Protein AF-A0A7V0QDU8-F1 (afdb_monomer)

pLDDT: mean 75.89, std 10.8, range [40.75, 93.12]

Secondary structure (DSSP, 8-state):
--------PPPHHHHHHHHHHHHHPPPPP---TT---HHHHTT-SSSPPSSSPPTT-BTTTBTTTTS----PPEE--SSGGG----S-TTSPPP-EE-S-HHHHHHHSPTT--S----------S--------

Sequence (133 aa):
MTRKRKKDIQSEQELLEIQKESEAQGLPKQEAVFSVSSKIRKRVRNLPDPTRPPLGYDEHKAFDRVFPYIRLPRFHPPGNEDTVIFNALELSPNQLILGDNLEVLRTLPSNSIDLIYIDPPFFSGRQYNVIWG

Solvent-accessible surface area (backbone atoms only — not comparable to full-atom values): 9565 Å² total; per-residue (Å²): 138,83,84,76,77,77,79,85,71,81,49,73,66,55,51,52,48,50,51,54,53,57,72,66,55,71,83,76,80,88,64,66,90,75,76,61,52,75,74,57,50,76,74,48,89,84,65,80,66,92,89,53,79,61,91,66,55,38,97,90,51,41,48,50,84,76,45,73,92,72,91,69,61,72,48,63,68,96,48,75,87,73,55,65,71,82,95,43,89,89,51,84,70,67,76,49,71,66,72,60,65,72,64,55,58,69,73,50,68,83,94,72,72,95,79,87,87,86,86,72,88,78,79,79,85,68,91,71,88,78,89,78,132

Mean predicted aligned error: 12.79 Å

Radius of gyration: 21.81 Å; Cα contacts (8 Å, |Δi|>4): 47; chains: 1; bounding box: 42×51×59 Å

Foldseek 3Di:
DDPDDPPPDDDPVNVVVVVVVVVPDDQPPPDPPPPDDPVVVVVDPPDDDPVDDPPCQDPVCGNCVVPPQDDWDKDDPPDPVPFDDDPCPPDDTDIDTDDDPVNVVVVDDPPPDRDDDDDDPPPPVDDDPDPDD

Structure (mmCIF, N/CA/C/O backbone):
data_AF-A0A7V0QDU8-F1
#
_entry.id   AF-A0A7V0QDU8-F1
#
loop_
_atom_site.group_PDB
_atom_site.id
_atom_site.type_symbol
_atom_site.label_atom_id
_atom_site.label_alt_id
_atom_site.label_comp_id
_atom_site.label_asym_id
_atom_site.label_entity_id
_atom_site.label_seq_id
_atom_site.pdbx_PDB_ins_code
_atom_site.Cartn_x
_atom_site.Cartn_y
_atom_site.Cartn_z
_atom_site.occupancy
_atom_site.B_iso_or_equiv
_atom_site.auth_seq_id
_atom_site.auth_comp_id
_atom_site.auth_asym_id
_atom_site.auth_atom_id
_atom_site.pdbx_PDB_model_num
ATOM 1 N N . MET A 1 1 ? 11.650 27.251 36.072 1.00 40.75 1 MET A N 1
ATOM 2 C CA . MET A 1 1 ? 10.358 26.543 36.226 1.00 40.75 1 MET A CA 1
ATOM 3 C C . MET A 1 1 ? 10.249 25.478 35.144 1.00 40.75 1 MET A C 1
ATOM 5 O O . MET A 1 1 ? 10.012 25.804 33.990 1.00 40.75 1 MET A O 1
ATOM 9 N N . THR A 1 2 ? 10.501 24.218 35.488 1.00 44.16 2 THR A N 1
ATOM 10 C CA . THR A 1 2 ? 10.557 23.107 34.526 1.00 44.16 2 THR A CA 1
ATOM 11 C C . THR A 1 2 ? 9.176 22.457 34.441 1.00 44.16 2 THR A C 1
ATOM 13 O O . THR A 1 2 ? 8.724 21.837 35.402 1.00 44.16 2 THR A O 1
ATOM 16 N N . ARG A 1 3 ? 8.473 22.614 33.311 1.00 51.16 3 ARG A N 1
ATOM 17 C CA . ARG A 1 3 ? 7.207 21.911 33.035 1.00 51.16 3 ARG A CA 1
ATOM 18 C C . ARG A 1 3 ? 7.507 20.410 32.897 1.00 51.16 3 ARG A C 1
ATOM 20 O O . ARG A 1 3 ? 7.903 19.955 31.828 1.00 51.16 3 ARG A O 1
ATOM 27 N N . LYS A 1 4 ? 7.337 19.633 33.972 1.00 53.34 4 LYS A N 1
ATOM 28 C CA . LYS A 1 4 ? 7.252 18.166 33.881 1.00 53.34 4 LYS A CA 1
ATOM 29 C C . LYS A 1 4 ? 6.018 17.834 33.035 1.00 53.34 4 LYS A C 1
ATOM 31 O O . LYS A 1 4 ? 4.899 18.070 33.481 1.00 53.34 4 LYS A O 1
ATOM 36 N N . ARG A 1 5 ? 6.207 17.315 31.816 1.00 57.50 5 ARG A N 1
ATOM 37 C CA . ARG A 1 5 ? 5.119 16.657 31.078 1.00 57.50 5 ARG A CA 1
ATOM 38 C C . ARG A 1 5 ? 4.700 15.439 31.904 1.00 57.50 5 ARG A C 1
ATOM 40 O O . ARG A 1 5 ? 5.517 14.543 32.110 1.00 57.50 5 ARG A O 1
ATOM 47 N N . LYS A 1 6 ? 3.470 15.432 32.422 1.00 57.00 6 LYS A N 1
ATOM 48 C CA . LYS A 1 6 ? 2.847 14.205 32.930 1.00 57.00 6 LYS A CA 1
ATOM 49 C C . LYS A 1 6 ? 2.799 13.222 31.757 1.00 57.00 6 LYS A C 1
ATOM 51 O O . LYS A 1 6 ? 2.351 13.597 30.679 1.00 57.00 6 LYS A O 1
ATOM 56 N N . LYS A 1 7 ? 3.32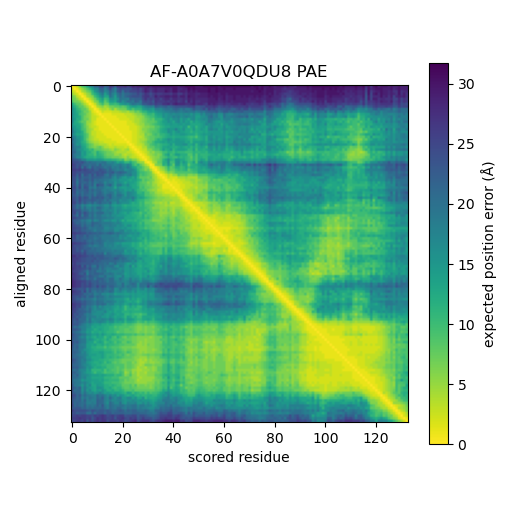2 12.010 31.945 1.00 59.62 7 LYS A N 1
ATOM 57 C CA . LYS A 1 7 ? 2.973 10.892 31.067 1.00 59.62 7 LYS A CA 1
ATOM 58 C C . LYS A 1 7 ? 1.533 10.546 31.428 1.00 59.62 7 LYS A C 1
ATOM 60 O O . LYS A 1 7 ? 1.318 10.077 32.543 1.00 59.62 7 LYS A O 1
ATOM 65 N N . ASP A 1 8 ? 0.584 10.853 30.552 1.00 69.69 8 ASP A N 1
ATOM 66 C CA . ASP A 1 8 ? -0.743 10.246 30.636 1.00 69.69 8 ASP A CA 1
ATOM 67 C C . ASP A 1 8 ? -0.545 8.756 30.375 1.00 69.69 8 ASP A C 1
ATOM 69 O O . ASP A 1 8 ? -0.228 8.333 29.265 1.00 69.69 8 ASP A O 1
ATOM 73 N N . ILE A 1 9 ? -0.568 7.984 31.457 1.00 76.06 9 ILE A N 1
ATOM 74 C CA . ILE A 1 9 ? -0.604 6.531 31.399 1.00 76.06 9 ILE A CA 1
ATOM 75 C C . ILE A 1 9 ? -2.085 6.201 31.340 1.00 76.06 9 ILE A C 1
ATOM 77 O O . ILE A 1 9 ? -2.811 6.533 32.279 1.00 76.06 9 ILE A O 1
ATOM 81 N N . GLN A 1 10 ? -2.515 5.605 30.232 1.00 81.06 10 GLN A N 1
ATOM 82 C CA . GLN A 1 10 ? -3.907 5.214 30.057 1.00 81.06 10 GLN A CA 1
ATOM 83 C C . GLN A 1 10 ? -4.295 4.218 31.146 1.00 81.06 10 GLN A C 1
ATOM 85 O O . GLN A 1 10 ? -3.523 3.315 31.484 1.00 81.06 10 GLN A O 1
ATOM 90 N N . SER A 1 11 ? -5.469 4.422 31.734 1.00 88.44 11 SER A N 1
ATOM 91 C CA . SER A 1 11 ? -5.974 3.509 32.759 1.00 88.44 11 SER A CA 1
ATOM 92 C C . SER A 1 11 ? -6.451 2.198 32.127 1.00 88.44 11 SER A C 1
ATOM 94 O O . SER A 1 11 ? -6.817 2.161 30.957 1.00 88.44 11 SER A O 1
ATOM 96 N N . GLU A 1 12 ? -6.493 1.114 32.901 1.00 88.62 12 GLU A N 1
ATOM 97 C CA . GLU A 1 12 ? -7.021 -0.174 32.421 1.00 88.62 12 GLU A CA 1
ATOM 98 C C . GLU A 1 12 ? -8.471 -0.053 31.918 1.00 88.62 12 GLU A C 1
ATOM 100 O O . GLU A 1 12 ? -8.838 -0.656 30.914 1.00 88.62 12 GLU A O 1
ATOM 105 N N . GLN A 1 13 ? -9.273 0.795 32.567 1.00 90.06 13 GLN A N 1
ATOM 106 C CA . GLN A 1 13 ? -10.646 1.088 32.151 1.00 90.06 13 GLN A CA 1
ATOM 107 C C . GLN A 1 13 ? -10.699 1.792 30.792 1.00 90.06 13 GLN A C 1
ATOM 109 O O . GLN A 1 13 ? -11.505 1.423 29.946 1.00 90.06 13 GLN A O 1
ATOM 114 N N . GLU A 1 14 ? -9.808 2.757 30.568 1.00 89.94 14 GLU A N 1
ATOM 115 C CA . GLU A 1 14 ? -9.689 3.475 29.296 1.00 89.94 14 GLU A CA 1
ATOM 116 C C . GLU A 1 14 ? -9.254 2.534 28.164 1.00 89.94 14 GLU A C 1
ATOM 118 O O . GLU A 1 14 ? -9.797 2.594 27.066 1.00 89.94 14 GLU A O 1
ATOM 123 N N . LEU A 1 15 ? -8.329 1.606 28.434 1.00 88.44 15 LEU A N 1
ATOM 124 C CA . LEU A 1 15 ? -7.911 0.595 27.458 1.00 88.44 15 LEU A CA 1
ATOM 125 C C . LEU A 1 15 ? -9.053 -0.364 27.092 1.00 88.44 15 LEU A C 1
ATOM 127 O O . LEU A 1 15 ? -9.224 -0.692 25.919 1.00 88.44 15 LEU A O 1
ATOM 131 N N . LEU A 1 16 ? -9.849 -0.791 28.077 1.00 92.50 16 LEU A N 1
ATOM 132 C CA . LEU A 1 16 ? -11.031 -1.627 27.844 1.00 92.50 16 LEU A CA 1
ATOM 133 C C . LEU A 1 16 ? -12.101 -0.892 27.029 1.00 92.50 16 LEU A C 1
ATOM 135 O O . LEU A 1 16 ? -12.756 -1.499 26.182 1.00 92.50 16 LEU A O 1
ATOM 139 N N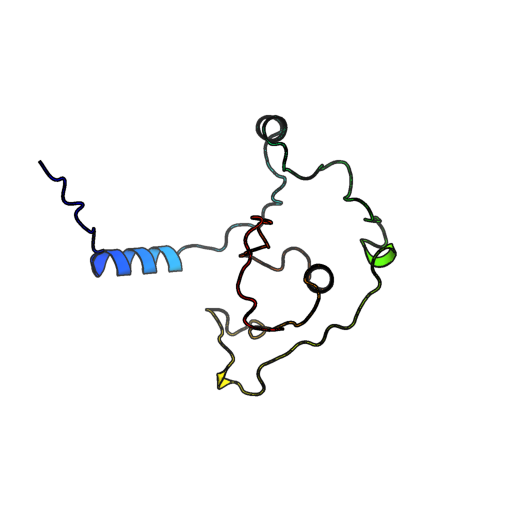 . GLU A 1 17 ? -12.274 0.407 27.268 1.00 93.12 17 GLU A N 1
ATOM 140 C CA . GLU A 1 17 ? -13.205 1.245 26.516 1.00 93.12 17 GLU A CA 1
ATOM 141 C C . GLU A 1 17 ? -12.749 1.415 25.060 1.00 93.12 17 GLU A C 1
ATOM 143 O O . GLU A 1 17 ? -13.535 1.153 24.152 1.00 93.12 17 GLU A O 1
ATOM 148 N N . ILE A 1 18 ? -11.462 1.704 24.825 1.00 87.75 18 ILE A N 1
ATOM 149 C CA . ILE A 1 18 ? -10.858 1.764 23.481 1.00 87.75 18 ILE A CA 1
ATOM 150 C C . ILE A 1 18 ? -11.010 0.431 22.742 1.00 87.75 18 ILE A C 1
ATOM 152 O O . ILE A 1 18 ? -11.362 0.420 21.564 1.00 87.75 18 ILE A O 1
ATOM 156 N N . GLN A 1 19 ? -10.769 -0.697 23.417 1.00 87.81 19 GLN A N 1
ATOM 157 C CA . GLN A 1 19 ? -10.932 -2.023 22.818 1.00 87.81 19 GLN A CA 1
ATOM 158 C C . GLN A 1 19 ? -12.385 -2.254 22.388 1.00 87.81 19 GLN A C 1
ATOM 160 O O . GLN A 1 19 ? -12.641 -2.659 21.256 1.00 87.81 19 GLN A O 1
ATOM 165 N N . LYS A 1 20 ? -13.343 -1.933 23.264 1.00 91.50 20 LYS A N 1
ATOM 166 C CA . LYS A 1 20 ? -14.774 -2.072 22.979 1.00 91.50 20 LYS A CA 1
ATOM 167 C C . LYS A 1 20 ? -15.225 -1.164 21.834 1.00 91.50 20 LYS A C 1
ATOM 169 O O . LYS A 1 20 ? -16.022 -1.585 20.998 1.00 91.50 20 LYS A O 1
ATOM 174 N N . GLU A 1 21 ? -14.730 0.070 21.783 1.00 89.00 21 GLU A N 1
ATOM 175 C CA . GLU A 1 21 ?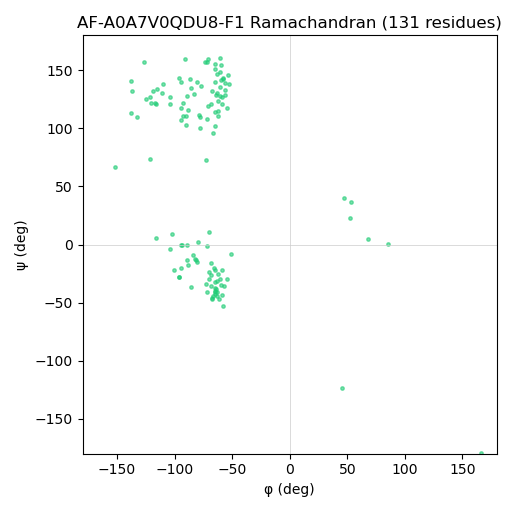 -14.982 0.981 20.665 1.00 89.00 21 GLU A CA 1
ATOM 176 C C . GLU A 1 21 ? -14.389 0.442 19.361 1.00 89.00 21 GLU A C 1
ATOM 178 O O . GLU A 1 21 ? -15.072 0.448 18.340 1.00 89.00 21 GLU A O 1
ATOM 183 N N . SER A 1 22 ? -13.155 -0.069 19.392 1.00 83.75 22 SER A N 1
ATOM 184 C CA . SER A 1 22 ? -12.487 -0.636 18.218 1.00 83.75 22 SER A CA 1
ATOM 185 C C . SER A 1 22 ? -13.200 -1.879 17.685 1.00 83.75 22 SER A C 1
ATOM 187 O O . SER A 1 22 ? -13.288 -2.044 16.473 1.00 83.75 22 SER A O 1
ATOM 189 N N . GLU A 1 23 ? -13.720 -2.743 18.557 1.00 82.81 23 GLU A N 1
ATOM 190 C CA . GLU A 1 23 ? -14.498 -3.926 18.165 1.00 82.81 23 GLU A CA 1
ATOM 191 C C . GLU A 1 23 ? -15.877 -3.563 17.596 1.00 82.81 23 GLU A C 1
ATOM 193 O O . GLU A 1 23 ? -16.411 -4.279 16.751 1.00 82.81 23 GLU A O 1
ATOM 198 N N . ALA A 1 24 ? -16.459 -2.444 18.039 1.00 87.00 24 ALA A N 1
ATOM 199 C CA . ALA A 1 24 ? -17.742 -1.950 17.544 1.00 87.00 24 ALA A CA 1
ATOM 200 C C . ALA A 1 24 ? -17.630 -1.189 16.208 1.00 87.00 24 ALA A C 1
ATOM 202 O O . ALA A 1 24 ? -18.648 -0.940 15.554 1.00 87.00 24 ALA A O 1
ATOM 203 N N . GLN A 1 25 ? -16.421 -0.794 15.798 1.00 80.94 25 GLN A N 1
ATOM 204 C CA . GLN A 1 25 ? -16.194 -0.100 14.534 1.00 80.94 25 GLN A CA 1
ATOM 205 C C . GLN A 1 25 ? -16.379 -1.059 13.352 1.00 80.94 25 GLN A C 1
ATOM 207 O O . GLN A 1 25 ? -15.663 -2.043 13.193 1.00 80.94 25 GLN A O 1
ATOM 212 N N . GLY A 1 26 ? -17.343 -0.748 12.483 1.00 78.75 26 GLY A N 1
ATOM 213 C CA . GLY A 1 26 ? -17.471 -1.422 11.192 1.00 78.75 26 GLY A CA 1
ATOM 214 C C . GLY A 1 26 ? -16.364 -1.001 10.225 1.00 78.75 26 GLY A C 1
ATOM 215 O O . GLY A 1 26 ? -15.819 0.100 10.335 1.00 78.75 26 GLY A O 1
ATOM 216 N N . LEU A 1 27 ? -16.075 -1.852 9.235 1.00 72.25 27 LEU A N 1
ATOM 217 C CA . LEU A 1 27 ? -15.165 -1.492 8.149 1.00 72.25 27 LEU A CA 1
ATOM 218 C C . LEU A 1 27 ? -15.662 -0.209 7.458 1.00 72.25 27 LEU A C 1
ATOM 220 O O . LEU A 1 27 ? -16.860 -0.095 7.158 1.00 72.25 27 LEU A O 1
ATOM 224 N N . PRO A 1 28 ? -14.776 0.771 7.205 1.00 72.31 28 PRO A N 1
ATOM 225 C CA . PRO A 1 28 ? -15.159 1.960 6.464 1.00 72.31 28 PRO A CA 1
ATOM 226 C C . PRO A 1 28 ? -15.656 1.546 5.076 1.00 72.31 28 PRO A C 1
ATOM 228 O O . PRO A 1 28 ? -15.103 0.648 4.443 1.00 72.31 28 PRO A O 1
ATOM 231 N N . LYS A 1 29 ? -16.701 2.212 4.573 1.00 71.81 29 LYS A N 1
ATOM 232 C CA . LYS A 1 29 ? -17.120 1.996 3.185 1.00 71.81 29 LYS A CA 1
ATOM 233 C C . LYS A 1 29 ? -15.963 2.389 2.274 1.00 71.81 29 LYS A C 1
ATOM 235 O O . LYS A 1 29 ? -15.459 3.507 2.375 1.00 71.81 29 LYS A O 1
ATOM 240 N N . GLN A 1 30 ? -15.584 1.492 1.369 1.00 62.56 30 GLN A N 1
ATOM 241 C CA . GLN A 1 30 ? -14.592 1.765 0.336 1.00 62.56 30 GLN A CA 1
ATOM 242 C C . GLN A 1 30 ? -15.209 2.696 -0.718 1.00 62.56 30 GLN A C 1
ATOM 244 O O . GLN A 1 30 ? -15.596 2.289 -1.811 1.00 62.56 30 GLN A O 1
ATOM 249 N N . GLU A 1 31 ? -15.395 3.966 -0.358 1.00 63.22 31 GLU A N 1
ATOM 250 C CA . GLU A 1 31 ? -15.713 5.011 -1.320 1.00 63.22 31 GLU A CA 1
ATOM 251 C C . GLU A 1 31 ? -14.515 5.172 -2.255 1.00 63.22 31 GLU A C 1
ATOM 253 O O . GLU A 1 31 ? -13.361 5.133 -1.820 1.00 63.22 31 GLU A O 1
ATOM 258 N N . ALA A 1 32 ? -14.763 5.368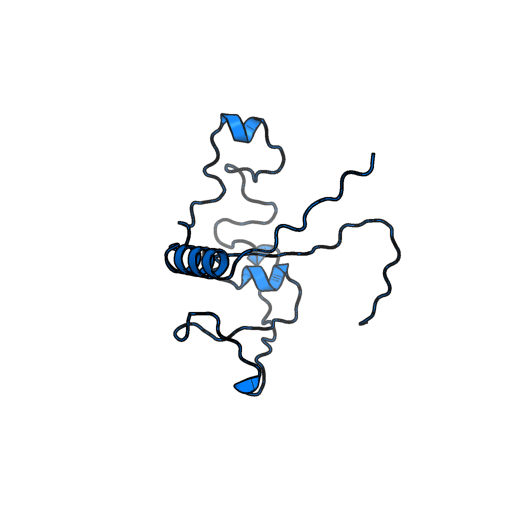 -3.552 1.00 59.28 32 ALA A N 1
ATOM 259 C CA . ALA A 1 32 ? -13.688 5.728 -4.461 1.00 59.28 32 ALA A CA 1
ATOM 260 C C . ALA A 1 32 ? -13.007 6.981 -3.892 1.00 59.28 32 ALA A C 1
ATOM 262 O O . ALA A 1 32 ? -13.638 8.034 -3.802 1.00 59.28 32 ALA A O 1
ATOM 263 N N . VAL A 1 33 ? -11.719 6.873 -3.546 1.00 55.00 33 VAL A N 1
ATOM 264 C CA . VAL A 1 33 ? -10.846 7.927 -2.972 1.00 55.00 33 VAL A CA 1
ATOM 265 C C . VAL A 1 33 ? -10.876 9.245 -3.784 1.00 55.00 33 VAL A C 1
ATOM 267 O O . VAL A 1 33 ? -10.379 10.292 -3.374 1.00 55.00 33 VAL A O 1
ATOM 270 N N . PHE A 1 34 ? -11.519 9.220 -4.947 1.00 57.38 34 PHE A N 1
ATOM 271 C CA . PHE A 1 34 ? -11.746 10.315 -5.873 1.00 57.38 34 PHE A CA 1
ATOM 272 C C . PHE A 1 34 ? -13.027 11.134 -5.623 1.00 57.38 34 PHE A C 1
ATOM 274 O O . PHE A 1 34 ? -13.224 12.111 -6.347 1.00 57.38 34 PHE A O 1
ATOM 281 N N . SER A 1 35 ? -13.858 10.816 -4.617 1.00 63.12 35 SER A N 1
ATOM 282 C CA . SER A 1 35 ? -15.114 11.531 -4.284 1.00 63.12 35 SER A CA 1
ATOM 283 C C . SER A 1 35 ? -14.917 12.940 -3.688 1.00 63.12 35 SER A C 1
ATOM 285 O O . SER A 1 35 ? -15.853 13.591 -3.222 1.00 63.12 35 SER A O 1
ATOM 287 N N . VAL A 1 36 ? -13.691 13.460 -3.728 1.00 69.94 36 VAL A N 1
ATOM 288 C CA . VAL A 1 36 ? -13.332 14.788 -3.231 1.00 69.94 36 VAL A CA 1
ATOM 289 C C . VAL A 1 36 ? -14.054 15.882 -4.029 1.00 69.94 36 VAL A C 1
ATOM 291 O O . VAL A 1 36 ? -13.985 15.923 -5.260 1.00 69.94 36 VAL A O 1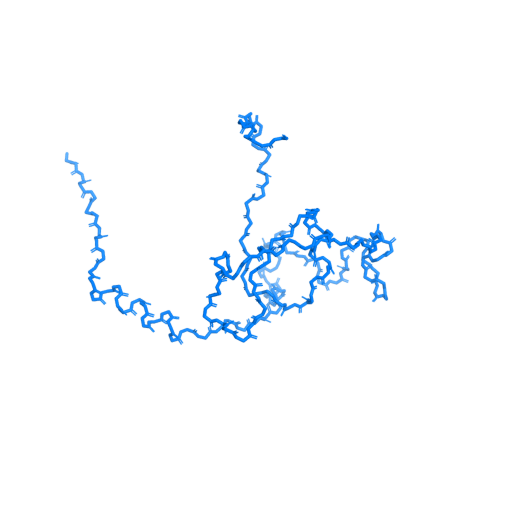
ATOM 294 N N . SER A 1 37 ? -14.693 16.833 -3.332 1.00 79.00 37 SER A N 1
ATOM 295 C CA . SER A 1 37 ? -15.382 17.956 -3.988 1.00 79.00 37 SER A CA 1
ATOM 296 C C . SER A 1 37 ? -14.463 18.719 -4.954 1.00 79.00 37 SER A C 1
ATOM 298 O O . SER A 1 37 ? -13.276 18.934 -4.685 1.00 79.00 37 SER A O 1
ATOM 300 N N . SER A 1 38 ? -15.028 19.226 -6.054 1.00 77.69 38 SER A N 1
ATOM 301 C CA . SER A 1 38 ? -14.292 20.008 -7.062 1.00 77.69 38 SER A CA 1
ATOM 302 C C . SER A 1 38 ? -13.543 21.212 -6.469 1.00 77.69 38 SER A C 1
ATOM 304 O O . SER A 1 38 ? -12.477 21.586 -6.958 1.00 77.69 38 SER A O 1
ATOM 306 N N . LYS A 1 39 ? -14.057 21.795 -5.376 1.00 80.38 39 LYS A N 1
ATOM 307 C CA . LYS A 1 39 ? -13.406 22.885 -4.632 1.00 80.38 39 LYS A CA 1
ATOM 308 C C . LYS A 1 39 ? -12.115 22.435 -3.943 1.00 80.38 39 LYS A C 1
ATOM 310 O O . LYS A 1 39 ? -11.120 23.151 -4.020 1.00 80.38 39 LYS A O 1
ATOM 315 N N . ILE A 1 40 ? -12.119 21.274 -3.286 1.00 81.19 40 ILE A N 1
ATOM 316 C CA . ILE A 1 40 ? -10.931 20.723 -2.614 1.00 81.19 40 ILE A CA 1
ATOM 317 C C . ILE A 1 40 ? -9.931 20.223 -3.661 1.00 81.19 40 ILE A C 1
ATOM 319 O O . ILE A 1 40 ? -8.744 20.521 -3.565 1.00 81.19 40 ILE A O 1
ATOM 323 N N . ARG A 1 41 ? -10.410 19.569 -4.724 1.00 79.56 41 ARG A N 1
ATOM 324 C CA . ARG A 1 41 ? -9.564 19.063 -5.813 1.00 79.56 41 ARG A CA 1
ATOM 325 C C . ARG A 1 41 ? -8.769 20.168 -6.518 1.00 79.56 41 ARG A C 1
ATOM 327 O O . ARG A 1 41 ? -7.615 19.953 -6.851 1.00 79.56 41 ARG A O 1
ATOM 334 N N . LYS A 1 42 ? -9.326 21.377 -6.671 1.00 79.00 42 LYS A N 1
ATOM 335 C CA . LYS A 1 42 ? -8.588 22.548 -7.197 1.00 79.00 42 LYS A CA 1
ATOM 336 C C . LYS A 1 42 ? -7.437 23.016 -6.295 1.00 79.00 42 LYS A C 1
ATOM 338 O O . LYS A 1 42 ? -6.548 23.716 -6.769 1.00 79.00 42 LYS A O 1
ATOM 343 N N . ARG A 1 43 ? -7.468 22.686 -5.001 1.00 82.19 43 ARG A N 1
ATOM 344 C CA . ARG A 1 43 ? -6.453 23.093 -4.013 1.00 82.19 43 ARG A CA 1
ATOM 345 C C . ARG A 1 43 ? -5.366 22.040 -3.805 1.00 82.19 43 ARG A C 1
ATOM 347 O O . ARG A 1 43 ? -4.288 22.385 -3.332 1.00 82.19 43 ARG A O 1
ATOM 354 N N . VAL A 1 44 ? -5.631 20.782 -4.154 1.00 79.12 44 VAL A N 1
ATOM 355 C CA . VAL A 1 44 ? -4.702 19.662 -3.971 1.00 79.12 44 VAL A CA 1
ATOM 356 C C . VAL A 1 44 ? -4.078 19.292 -5.312 1.00 79.12 44 VAL A C 1
ATOM 358 O O . VAL A 1 44 ? -4.785 19.032 -6.278 1.00 79.12 44 VAL A O 1
ATOM 361 N N . ARG A 1 45 ? -2.744 19.246 -5.376 1.00 72.38 45 ARG A N 1
ATOM 362 C CA . ARG A 1 45 ? -2.007 18.932 -6.615 1.00 72.38 45 ARG A CA 1
ATOM 363 C C . ARG A 1 45 ? -1.730 17.442 -6.824 1.00 72.38 45 ARG A C 1
ATOM 365 O O . ARG A 1 45 ? -1.367 17.053 -7.924 1.00 72.38 45 ARG A O 1
ATOM 372 N N . ASN A 1 46 ? -1.925 16.625 -5.791 1.00 76.62 46 ASN A N 1
ATOM 373 C CA . ASN A 1 46 ? -1.494 15.223 -5.770 1.00 76.62 46 ASN A CA 1
ATOM 374 C C . ASN A 1 46 ? -2.644 14.230 -6.012 1.00 76.62 46 ASN A C 1
ATOM 376 O O . ASN A 1 46 ? -2.469 13.032 -5.814 1.00 76.62 46 ASN A O 1
ATOM 380 N N . LEU A 1 47 ? -3.834 14.710 -6.389 1.00 76.44 47 LEU A N 1
ATOM 381 C CA . LEU A 1 47 ? -4.966 13.834 -6.691 1.00 76.44 47 LEU A CA 1
ATOM 382 C C . LEU A 1 47 ? -4.905 13.367 -8.155 1.00 76.44 47 LEU A C 1
ATOM 384 O O . LEU A 1 47 ? -4.741 14.217 -9.033 1.00 76.44 47 LEU A O 1
ATOM 388 N N . PRO A 1 48 ? -5.112 12.068 -8.442 1.00 73.81 48 PRO A N 1
ATOM 389 C CA . PRO A 1 48 ? -5.129 11.544 -9.811 1.00 73.81 48 PRO A CA 1
ATOM 390 C C . PRO A 1 48 ? -6.184 12.228 -10.683 1.00 73.81 48 PRO A C 1
ATOM 392 O O . PRO A 1 48 ? -7.272 12.545 -10.192 1.00 73.81 48 PRO A O 1
ATOM 395 N N . ASP A 1 49 ? -5.882 12.466 -11.960 1.00 77.06 49 ASP A N 1
ATOM 396 C CA . ASP A 1 49 ? -6.830 13.030 -12.930 1.00 77.06 49 ASP A CA 1
ATOM 397 C C . ASP A 1 49 ? -8.023 12.067 -13.109 1.00 77.06 49 ASP A C 1
ATOM 399 O O . ASP A 1 49 ? -7.808 10.899 -13.417 1.00 77.06 49 ASP A O 1
ATOM 403 N N . PRO A 1 50 ? -9.278 12.507 -12.895 1.00 75.62 50 PRO A N 1
ATOM 404 C CA . PRO A 1 50 ? -10.437 11.632 -13.029 1.00 75.62 50 PRO A CA 1
ATOM 405 C C . PRO A 1 50 ? -10.878 11.464 -14.489 1.00 75.62 50 PRO A C 1
ATOM 407 O O . PRO A 1 50 ? -11.715 10.619 -14.777 1.00 75.62 50 PRO A O 1
ATOM 410 N N . THR A 1 51 ? -10.371 12.300 -15.398 1.00 79.94 51 THR A N 1
ATOM 411 C CA . THR A 1 51 ? -10.768 12.335 -16.812 1.00 79.94 51 THR A CA 1
ATOM 412 C C . THR A 1 51 ? -9.786 11.620 -17.723 1.00 79.94 51 THR A C 1
ATOM 414 O O . THR A 1 51 ? -10.149 11.233 -18.831 1.00 79.94 51 THR A O 1
ATOM 417 N N . ARG A 1 52 ? -8.538 11.462 -17.276 1.00 83.25 52 ARG A N 1
ATOM 418 C CA . ARG A 1 52 ? -7.476 10.838 -18.058 1.00 83.25 52 ARG A CA 1
ATOM 419 C C . ARG A 1 52 ? -6.933 9.628 -17.320 1.00 83.25 52 ARG A C 1
ATOM 421 O O . ARG A 1 52 ? -6.524 9.770 -16.168 1.00 83.25 52 ARG A O 1
ATOM 428 N N . PRO A 1 53 ? -6.884 8.459 -17.976 1.00 83.12 53 PRO A N 1
ATOM 429 C CA . PRO A 1 53 ? -6.241 7.309 -17.381 1.00 83.12 53 PRO A CA 1
ATOM 430 C C . PRO A 1 53 ? -4.733 7.568 -17.204 1.00 83.12 53 PRO A C 1
ATOM 432 O O . PRO A 1 53 ? -4.147 8.395 -17.915 1.00 83.12 53 PRO A O 1
ATOM 435 N N . PRO A 1 54 ? -4.089 6.872 -16.253 1.00 83.75 54 PRO A N 1
ATOM 436 C CA . PRO A 1 54 ? -2.648 6.954 -16.063 1.00 83.75 54 PRO A CA 1
ATOM 437 C C . PRO A 1 54 ? -1.885 6.525 -17.323 1.00 83.75 54 PRO A C 1
ATOM 439 O O . PRO A 1 54 ? -2.370 5.750 -18.148 1.00 83.75 54 PRO A O 1
ATOM 442 N N . LEU A 1 55 ? -0.658 7.028 -17.465 1.00 83.25 55 LEU A N 1
ATOM 443 C CA . LEU A 1 55 ? 0.193 6.717 -18.611 1.00 83.25 55 LEU A CA 1
ATOM 444 C C . LEU A 1 55 ? 0.394 5.199 -18.745 1.00 83.25 55 LEU A C 1
ATOM 446 O O . LEU A 1 55 ? 0.796 4.536 -17.792 1.00 83.25 55 LEU A O 1
ATOM 450 N N . GLY A 1 56 ? 0.140 4.664 -19.941 1.00 82.94 56 GLY A N 1
ATOM 451 C CA . GLY A 1 56 ? 0.290 3.237 -20.235 1.00 82.94 56 GLY A CA 1
ATOM 452 C C . GLY A 1 56 ? -0.923 2.369 -19.886 1.00 82.94 56 GLY A C 1
ATOM 453 O O . GLY A 1 56 ? -0.864 1.165 -20.118 1.00 82.94 56 GLY A O 1
ATOM 454 N N . TYR A 1 57 ? -2.005 2.954 -19.367 1.00 83.50 57 TYR A N 1
ATOM 455 C CA . TYR A 1 57 ? -3.275 2.257 -19.177 1.00 83.50 57 TYR A CA 1
ATOM 456 C C . TYR A 1 57 ? -4.100 2.253 -20.469 1.00 83.50 57 TYR A C 1
ATOM 458 O O . TYR A 1 57 ? -4.322 3.295 -21.088 1.00 83.50 57 TYR A O 1
ATOM 466 N N . ASP A 1 58 ? -4.561 1.070 -20.854 1.00 86.56 58 ASP A N 1
ATOM 467 C CA . ASP A 1 58 ? -5.455 0.793 -21.973 1.00 86.56 58 ASP A CA 1
ATOM 468 C C . ASP A 1 58 ? -6.825 0.356 -21.432 1.00 86.56 58 ASP A C 1
ATOM 470 O O . ASP A 1 58 ? -6.899 -0.419 -20.484 1.00 86.56 58 ASP A O 1
ATOM 474 N N . GLU A 1 59 ? -7.925 0.831 -22.011 1.00 83.19 59 GLU A N 1
ATOM 475 C CA . GLU A 1 59 ? -9.272 0.522 -21.505 1.00 83.19 59 GLU A CA 1
ATOM 476 C C . GLU A 1 59 ? -9.629 -0.970 -21.622 1.00 83.19 59 GLU A C 1
ATOM 478 O O . GLU A 1 59 ? -10.332 -1.513 -20.772 1.00 83.19 59 GLU A O 1
ATOM 483 N N . HIS A 1 60 ? -9.114 -1.659 -22.644 1.00 86.75 60 HIS A N 1
ATOM 484 C CA . HIS A 1 60 ? -9.413 -3.070 -22.892 1.00 86.75 60 HIS A CA 1
ATOM 485 C C . HIS A 1 60 ? -8.354 -4.011 -22.319 1.00 86.75 60 HIS A C 1
ATOM 487 O O . HIS A 1 60 ? -8.657 -5.165 -22.023 1.00 86.75 60 HIS A O 1
ATOM 493 N N . LYS A 1 61 ? -7.109 -3.539 -22.203 1.00 82.19 61 LYS A N 1
ATOM 494 C CA . LYS A 1 61 ? -5.956 -4.345 -21.771 1.00 82.19 61 LYS A CA 1
ATOM 495 C C . LYS A 1 61 ? -5.326 -3.879 -20.462 1.00 82.19 61 LYS A C 1
ATOM 497 O O . LYS A 1 61 ? -4.275 -4.390 -20.092 1.00 82.19 61 LYS A O 1
ATOM 502 N N . ALA A 1 62 ? -5.909 -2.894 -19.782 1.00 83.06 62 ALA A N 1
ATOM 503 C CA . ALA A 1 62 ? -5.335 -2.266 -18.597 1.00 83.06 62 ALA A CA 1
ATOM 504 C C . ALA A 1 62 ? -3.836 -1.954 -18.800 1.00 83.06 62 ALA A C 1
ATOM 506 O O . ALA A 1 62 ? -3.458 -1.282 -19.758 1.00 83.06 62 ALA A O 1
ATOM 507 N N . PHE A 1 63 ? -2.965 -2.459 -17.929 1.00 81.00 63 PHE A N 1
ATOM 508 C CA . PHE A 1 63 ? -1.516 -2.293 -18.053 1.00 81.00 63 PHE A CA 1
ATOM 509 C C . PHE A 1 63 ? -0.813 -3.439 -18.793 1.00 81.00 63 PHE A C 1
ATOM 511 O O . PHE A 1 63 ? 0.397 -3.347 -19.005 1.00 81.00 63 PHE A O 1
ATOM 518 N N . ASP A 1 64 ? -1.536 -4.467 -19.243 1.00 79.75 64 ASP A N 1
ATOM 519 C CA . ASP A 1 64 ? -0.962 -5.692 -19.825 1.00 79.75 64 ASP A CA 1
ATOM 520 C C . ASP A 1 64 ? -0.163 -5.417 -21.103 1.00 79.75 64 ASP A C 1
ATOM 522 O O . ASP A 1 64 ? 0.743 -6.161 -21.474 1.00 79.75 64 ASP A O 1
ATOM 526 N N . ARG A 1 65 ? -0.484 -4.318 -21.799 1.00 79.81 65 ARG A N 1
ATOM 527 C CA . ARG A 1 65 ? 0.250 -3.877 -22.991 1.00 79.81 65 ARG A CA 1
ATOM 528 C C . ARG A 1 65 ? 1.663 -3.389 -22.668 1.00 79.81 65 ARG A C 1
ATOM 530 O O . ARG A 1 65 ? 2.555 -3.549 -23.496 1.00 79.81 65 ARG A O 1
ATOM 537 N N . VAL A 1 66 ? 1.841 -2.731 -21.526 1.00 8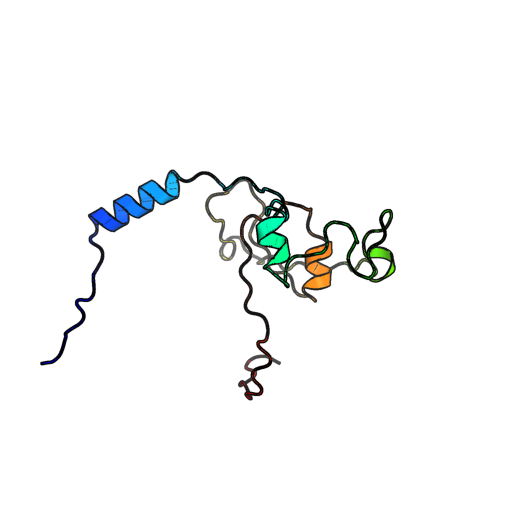1.50 66 VAL A N 1
ATOM 538 C CA . VAL A 1 66 ? 3.123 -2.129 -21.123 1.00 81.50 66 VAL A CA 1
ATOM 539 C C . VAL A 1 66 ? 3.902 -3.074 -20.211 1.00 81.50 66 VAL A C 1
ATOM 541 O O . VAL A 1 66 ? 5.129 -3.050 -20.212 1.00 81.50 66 VAL A O 1
ATOM 544 N N . PHE A 1 67 ? 3.201 -3.933 -19.473 1.00 75.62 67 PHE A N 1
ATOM 545 C CA . PHE A 1 67 ? 3.790 -4.835 -18.497 1.00 75.62 67 PHE A CA 1
ATOM 546 C C . PHE A 1 67 ? 3.222 -6.246 -18.688 1.00 75.62 67 PHE A C 1
ATOM 548 O O . PHE A 1 67 ? 2.045 -6.459 -18.399 1.00 75.62 67 PHE A O 1
ATOM 555 N N . PRO A 1 68 ? 4.019 -7.209 -19.183 1.00 76.31 68 PRO A N 1
ATOM 556 C CA . PRO A 1 68 ? 3.545 -8.571 -19.384 1.00 76.31 68 PRO A CA 1
ATOM 557 C C . PRO A 1 68 ? 3.197 -9.236 -18.048 1.00 76.31 68 PRO A C 1
ATOM 559 O O . PRO A 1 68 ? 3.795 -8.940 -17.014 1.00 76.31 68 PRO A O 1
ATOM 562 N N . TYR A 1 69 ? 2.251 -10.176 -18.080 1.00 72.62 69 TYR A N 1
ATOM 563 C CA . TYR A 1 69 ? 1.931 -10.991 -16.912 1.00 72.62 69 TYR A CA 1
ATOM 564 C C . TYR A 1 69 ? 3.132 -11.855 -16.511 1.00 72.62 69 TYR A C 1
ATOM 566 O O . TYR A 1 69 ? 3.672 -12.603 -17.330 1.00 72.62 69 TYR A O 1
ATOM 574 N N . ILE A 1 70 ? 3.510 -11.791 -15.236 1.00 73.56 70 ILE A N 1
ATOM 575 C CA . ILE A 1 70 ? 4.581 -12.600 -14.654 1.00 73.56 70 ILE A CA 1
ATOM 576 C C . ILE A 1 70 ? 3.983 -13.458 -13.542 1.00 73.56 70 ILE A C 1
ATOM 578 O O . ILE A 1 70 ? 3.250 -12.981 -12.674 1.00 73.56 70 ILE A O 1
ATOM 582 N N . ARG A 1 71 ? 4.299 -14.756 -13.560 1.00 73.50 71 ARG A N 1
ATOM 583 C CA . ARG A 1 71 ? 3.907 -15.670 -12.486 1.00 73.50 71 ARG A CA 1
ATOM 584 C C . ARG A 1 71 ? 4.844 -15.471 -11.299 1.00 73.50 71 ARG A C 1
ATOM 586 O O . ARG A 1 71 ? 5.950 -16.004 -11.286 1.00 73.50 71 ARG A O 1
ATOM 593 N N . LEU A 1 72 ? 4.380 -14.725 -10.304 1.00 74.06 72 LEU A N 1
ATOM 594 C CA . LEU A 1 72 ? 5.160 -14.424 -9.107 1.00 74.06 72 LEU A CA 1
ATOM 595 C C . LEU A 1 72 ? 5.200 -15.622 -8.140 1.00 74.06 72 LEU A C 1
ATOM 597 O O . LEU A 1 72 ? 4.161 -16.253 -7.903 1.00 74.06 72 LEU A O 1
ATOM 601 N N . PRO A 1 73 ? 6.368 -15.948 -7.558 1.00 75.88 73 PRO A N 1
ATOM 602 C CA . PRO A 1 73 ? 6.460 -16.946 -6.504 1.00 75.88 73 PRO A CA 1
ATOM 603 C C . PRO A 1 73 ? 5.776 -16.417 -5.235 1.00 75.88 73 PRO A C 1
ATOM 605 O O . PRO A 1 73 ? 6.148 -15.380 -4.687 1.00 75.88 73 PRO A O 1
ATOM 608 N N . ARG A 1 74 ? 4.756 -17.137 -4.762 1.00 71.44 74 ARG A N 1
ATOM 609 C CA . ARG A 1 74 ? 4.110 -16.863 -3.473 1.00 71.44 74 ARG A CA 1
ATOM 610 C C . ARG A 1 74 ? 4.748 -17.748 -2.418 1.00 71.44 74 ARG A C 1
ATOM 612 O O . ARG A 1 74 ? 4.638 -18.971 -2.508 1.00 71.44 74 ARG A O 1
ATOM 619 N N . PHE A 1 75 ? 5.386 -17.136 -1.431 1.00 69.56 75 PHE A N 1
ATOM 620 C CA . PHE A 1 75 ? 5.930 -17.858 -0.296 1.00 69.56 75 PHE A CA 1
ATOM 621 C C . PHE A 1 75 ? 4.858 -17.925 0.783 1.00 69.56 75 PHE A C 1
ATOM 623 O O . PHE A 1 75 ? 4.463 -16.917 1.367 1.00 69.56 75 PHE A O 1
ATOM 630 N N . HIS A 1 76 ? 4.353 -19.133 1.006 1.00 65.06 76 HIS A N 1
ATOM 631 C CA . HIS A 1 76 ? 3.582 -19.427 2.203 1.00 65.06 76 HIS A CA 1
ATOM 632 C C . HIS A 1 76 ? 4.541 -20.041 3.214 1.00 65.06 76 HIS A C 1
ATOM 634 O O . HIS A 1 76 ? 5.434 -20.796 2.805 1.00 65.06 76 HIS A O 1
ATOM 640 N N . PRO A 1 77 ? 4.383 -19.733 4.506 1.00 65.88 77 PRO A N 1
ATOM 641 C CA . PRO A 1 77 ? 5.135 -20.440 5.516 1.00 65.88 77 PRO A CA 1
ATOM 642 C C . PRO A 1 77 ? 4.876 -21.951 5.385 1.00 65.88 77 PRO A C 1
ATOM 644 O O . PRO A 1 77 ? 3.743 -22.354 5.111 1.00 65.88 77 PRO A O 1
ATOM 647 N N . PRO A 1 78 ? 5.906 -22.800 5.526 1.00 62.97 78 PRO A N 1
ATOM 648 C CA . PRO A 1 78 ? 5.764 -24.243 5.342 1.00 62.97 78 PRO A CA 1
ATOM 649 C C . PRO A 1 78 ? 4.907 -24.912 6.432 1.00 62.97 78 PRO A C 1
ATOM 651 O O . PRO A 1 78 ? 4.456 -26.037 6.226 1.00 62.97 78 PRO A O 1
ATOM 654 N N . GLY A 1 79 ? 4.670 -24.237 7.563 1.00 62.44 79 GLY A N 1
ATOM 655 C CA . GLY A 1 79 ? 3.858 -24.722 8.677 1.00 62.44 79 GLY A CA 1
ATOM 656 C C . GLY A 1 79 ? 2.750 -23.747 9.087 1.00 62.44 79 GLY A C 1
ATOM 657 O O . GLY A 1 79 ? 2.836 -22.538 8.874 1.00 62.44 79 GLY A O 1
ATOM 658 N N . ASN A 1 80 ? 1.708 -24.281 9.731 1.00 62.31 80 ASN A N 1
ATOM 659 C CA . ASN A 1 80 ? 0.599 -23.490 10.285 1.00 62.31 80 ASN A CA 1
ATOM 660 C C . ASN A 1 80 ? 1.043 -22.569 11.437 1.00 62.31 80 ASN A C 1
ATOM 662 O O . ASN A 1 80 ? 0.350 -21.612 11.759 1.00 62.31 80 ASN A O 1
ATOM 666 N N . GLU A 1 81 ? 2.186 -22.862 12.056 1.00 63.09 81 GLU A N 1
ATOM 667 C CA . GLU A 1 81 ? 2.747 -22.143 13.207 1.00 63.09 81 GLU A CA 1
ATOM 668 C C . GLU A 1 81 ? 3.218 -20.716 12.889 1.00 63.09 81 GLU A C 1
ATOM 670 O O . GLU A 1 81 ? 3.156 -19.843 13.751 1.00 63.09 81 GLU A O 1
ATOM 675 N N . ASP A 1 82 ? 3.579 -20.454 11.634 1.00 62.28 82 ASP A N 1
ATOM 676 C CA . ASP A 1 82 ? 3.990 -19.132 11.146 1.00 62.28 82 ASP A CA 1
ATOM 677 C C . ASP A 1 82 ? 2.821 -18.347 10.515 1.00 62.28 82 ASP A C 1
ATOM 679 O O . ASP A 1 82 ? 2.981 -17.217 10.042 1.00 62.28 82 ASP A O 1
ATOM 683 N N . THR A 1 83 ? 1.625 -18.942 10.476 1.00 63.19 83 THR A N 1
ATOM 684 C CA . THR A 1 83 ? 0.431 -18.319 9.902 1.00 63.19 83 THR A CA 1
ATOM 685 C C . THR A 1 83 ? -0.318 -17.542 10.977 1.00 63.19 83 THR A C 1
ATOM 687 O O . THR A 1 83 ? -1.041 -18.106 11.794 1.00 63.19 83 THR A O 1
ATOM 690 N N . VAL A 1 84 ? -0.183 -16.218 10.959 1.00 62.84 84 VAL A N 1
ATOM 691 C CA . VAL A 1 84 ? -0.989 -15.327 11.806 1.00 62.84 84 VAL A CA 1
ATOM 692 C C . VAL A 1 84 ? -2.268 -14.966 11.051 1.00 62.84 84 VAL A C 1
ATOM 694 O O . VAL A 1 84 ? -2.192 -14.513 9.917 1.00 62.84 84 VAL A O 1
ATOM 697 N N . ILE A 1 85 ? -3.447 -15.148 11.646 1.00 63.38 85 ILE A N 1
ATOM 698 C CA . ILE A 1 85 ? -4.721 -14.705 11.056 1.00 63.38 85 ILE A CA 1
ATOM 699 C C . ILE A 1 85 ? -5.332 -13.666 11.990 1.00 63.38 85 ILE A C 1
ATOM 701 O O . ILE A 1 85 ? -5.589 -13.950 13.159 1.00 63.38 85 ILE A O 1
ATOM 705 N N . PHE A 1 86 ? -5.572 -12.459 11.482 1.00 61.78 86 PHE A N 1
ATOM 706 C CA . PHE A 1 86 ? -6.192 -11.389 12.259 1.00 61.78 86 PHE A CA 1
ATOM 707 C C . PHE A 1 86 ? -7.699 -11.369 12.022 1.00 61.78 86 PHE A C 1
ATOM 709 O O . PHE A 1 86 ? -8.152 -10.950 10.963 1.00 61.78 86 PHE A O 1
ATOM 716 N N . ASN A 1 87 ? -8.464 -11.810 13.024 1.00 59.03 87 ASN A N 1
ATOM 717 C CA . ASN A 1 87 ? -9.917 -11.621 13.129 1.00 59.03 87 ASN A CA 1
ATOM 718 C C . ASN A 1 87 ? -10.759 -12.064 11.906 1.00 59.03 87 ASN A C 1
ATOM 720 O O . ASN A 1 87 ? -11.873 -11.586 11.712 1.00 59.03 87 ASN A O 1
ATOM 724 N N . ALA A 1 88 ? -10.235 -12.969 11.072 1.00 65.75 88 ALA A N 1
ATOM 725 C CA . ALA A 1 88 ? -10.888 -13.412 9.843 1.00 65.75 88 ALA A CA 1
ATOM 726 C C . ALA A 1 88 ? -10.472 -14.845 9.466 1.00 65.75 88 ALA A C 1
ATOM 728 O O . ALA A 1 88 ? -9.796 -15.073 8.466 1.00 65.75 88 ALA A O 1
ATOM 729 N N . LEU A 1 89 ? -10.873 -15.820 10.289 1.00 68.19 89 LEU A N 1
ATOM 730 C CA . LEU A 1 89 ? -10.545 -17.247 10.111 1.00 68.19 89 LEU A CA 1
ATOM 731 C C . LEU A 1 89 ? -11.030 -17.838 8.776 1.00 68.19 89 LEU A C 1
ATOM 733 O O . LEU A 1 89 ? -10.480 -18.832 8.315 1.00 68.19 89 LEU A O 1
ATOM 737 N N . GLU A 1 90 ? -12.032 -17.214 8.159 1.00 75.00 90 GLU A N 1
ATOM 738 C CA . GLU A 1 90 ? -12.599 -17.615 6.867 1.00 75.00 90 GLU A CA 1
ATOM 739 C C . GLU A 1 90 ? -11.814 -17.063 5.660 1.00 75.00 90 GLU A C 1
ATOM 741 O O . GLU A 1 90 ? -12.102 -17.419 4.517 1.00 75.00 90 GLU A O 1
ATOM 746 N N . LEU A 1 91 ? -10.845 -16.164 5.882 1.00 70.50 91 LEU A N 1
ATOM 747 C CA . LEU A 1 91 ? -10.023 -15.590 4.817 1.00 70.50 91 LEU A CA 1
ATOM 748 C C . LEU A 1 91 ? -8.749 -16.401 4.586 1.00 70.50 91 LEU A C 1
ATOM 750 O O . LEU A 1 91 ? -8.280 -17.156 5.437 1.00 70.50 91 LEU A O 1
ATOM 754 N N . SER A 1 92 ? -8.163 -16.217 3.402 1.00 70.25 92 SER A N 1
ATOM 755 C CA . SER A 1 92 ? -6.864 -16.801 3.087 1.00 70.25 92 SER A CA 1
ATOM 756 C C . SER A 1 92 ? -5.797 -16.343 4.092 1.00 70.25 92 SER A C 1
ATOM 758 O O . SER A 1 92 ? -5.798 -15.170 4.471 1.00 70.25 92 SER A O 1
ATOM 760 N N . PRO A 1 93 ? -4.858 -17.225 4.470 1.00 72.38 93 PRO A N 1
ATOM 761 C CA . PRO A 1 93 ? -3.779 -16.895 5.395 1.00 72.38 93 PRO A CA 1
ATOM 762 C C . PRO A 1 93 ? -2.884 -15.763 4.875 1.00 72.38 93 PRO A C 1
ATOM 764 O O . PRO A 1 93 ? -2.834 -15.499 3.670 1.00 72.38 93 PRO A O 1
ATOM 767 N N . ASN A 1 94 ? -2.136 -15.127 5.783 1.00 79.12 94 ASN A N 1
ATOM 768 C CA . AS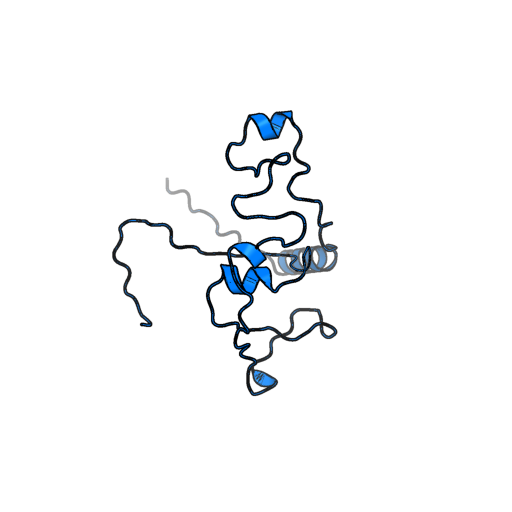N A 1 94 ? -1.165 -14.089 5.435 1.00 79.12 94 ASN A CA 1
ATOM 769 C C . ASN A 1 94 ? -0.183 -14.577 4.358 1.00 79.12 94 ASN A C 1
ATOM 771 O O . ASN A 1 94 ? 0.315 -15.703 4.411 1.00 79.12 94 ASN A O 1
ATOM 775 N N . GLN A 1 95 ? 0.124 -13.709 3.392 1.00 78.25 95 GLN A N 1
ATOM 776 C CA . GLN A 1 95 ? 1.008 -14.029 2.272 1.00 78.25 95 GLN A CA 1
ATOM 777 C C . GLN A 1 95 ? 2.272 -13.175 2.316 1.00 78.25 95 GLN A C 1
ATOM 779 O O . GLN A 1 95 ? 2.193 -11.954 2.449 1.00 78.25 95 GLN A O 1
ATOM 784 N N . LEU A 1 96 ? 3.433 -13.810 2.128 1.00 82.38 96 LEU A N 1
ATOM 785 C CA . LEU A 1 96 ? 4.680 -13.122 1.813 1.00 82.38 96 LEU A CA 1
ATOM 786 C C . LEU A 1 96 ? 4.974 -13.311 0.324 1.00 82.38 96 LEU A C 1
ATOM 788 O O . LEU A 1 96 ? 5.097 -14.430 -0.178 1.00 82.38 96 LEU A O 1
ATOM 792 N N . ILE A 1 97 ? 5.072 -12.206 -0.406 1.00 82.25 97 ILE A N 1
ATOM 793 C CA . ILE A 1 97 ? 5.278 -12.234 -1.853 1.00 82.25 97 ILE A CA 1
ATOM 794 C C . ILE A 1 97 ? 6.630 -11.594 -2.149 1.00 82.25 97 ILE A C 1
ATOM 796 O O . ILE A 1 97 ? 6.856 -10.438 -1.802 1.00 82.25 97 ILE A O 1
ATOM 800 N N . LEU A 1 98 ? 7.528 -12.350 -2.783 1.00 82.00 98 LEU A N 1
ATOM 801 C CA . LEU A 1 98 ? 8.807 -11.829 -3.261 1.00 82.00 98 LEU A CA 1
ATOM 802 C C . LEU A 1 98 ? 8.652 -11.384 -4.714 1.00 82.00 98 LEU A C 1
ATOM 804 O O . LEU A 1 98 ? 8.322 -12.196 -5.580 1.00 82.00 98 LEU A O 1
ATOM 808 N N . GLY A 1 99 ? 8.924 -10.113 -4.985 1.00 81.12 99 GLY A N 1
ATOM 809 C CA . GLY A 1 99 ? 8.883 -9.560 -6.333 1.00 81.12 99 GLY A CA 1
ATOM 810 C C . GLY A 1 99 ? 8.895 -8.038 -6.334 1.00 81.12 99 GLY A C 1
ATOM 811 O O . GLY A 1 99 ? 8.936 -7.403 -5.278 1.00 81.12 99 GLY A O 1
ATOM 812 N N . ASP A 1 100 ? 8.839 -7.462 -7.532 1.00 83.81 100 ASP A N 1
ATOM 813 C CA . ASP A 1 100 ? 8.592 -6.034 -7.704 1.00 83.81 100 ASP A CA 1
ATOM 814 C C . ASP A 1 100 ? 7.157 -5.699 -7.261 1.00 83.81 100 ASP A C 1
ATOM 816 O O . ASP A 1 100 ? 6.195 -6.385 -7.624 1.00 83.81 100 ASP A O 1
ATOM 820 N N . ASN A 1 101 ? 6.995 -4.650 -6.451 1.00 88.25 101 ASN A N 1
ATOM 821 C CA . ASN A 1 101 ? 5.694 -4.320 -5.871 1.00 88.25 101 ASN A CA 1
ATOM 822 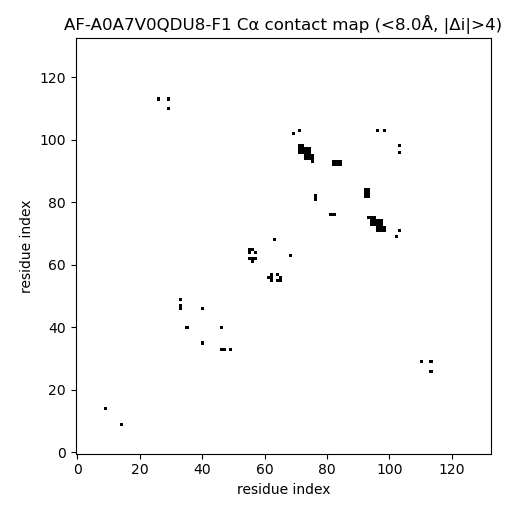C C . ASN A 1 101 ? 4.645 -3.965 -6.936 1.00 88.25 101 ASN A C 1
ATOM 824 O O . ASN A 1 101 ? 3.466 -4.269 -6.756 1.00 88.25 101 ASN A O 1
ATOM 828 N N . LEU A 1 102 ? 5.050 -3.373 -8.059 1.00 85.69 102 LEU A N 1
ATOM 829 C CA . LEU A 1 102 ? 4.146 -2.956 -9.117 1.00 85.69 102 LEU A CA 1
ATOM 830 C C . LEU A 1 102 ? 3.603 -4.166 -9.880 1.00 85.69 102 LEU A C 1
ATOM 832 O O . LEU A 1 102 ? 2.443 -4.164 -10.291 1.00 85.69 102 LEU A O 1
ATOM 836 N N . GLU A 1 103 ? 4.412 -5.212 -10.037 1.00 82.81 103 GLU A N 1
ATOM 837 C CA . GLU A 1 103 ? 3.971 -6.487 -10.606 1.00 82.81 103 GLU A CA 1
ATOM 838 C C . GLU A 1 103 ? 2.989 -7.198 -9.673 1.00 82.81 103 GLU A C 1
ATOM 840 O O . GLU A 1 103 ? 1.916 -7.611 -10.112 1.00 82.81 103 GLU A O 1
ATOM 845 N N . VAL A 1 104 ? 3.307 -7.276 -8.375 1.00 85.31 104 VAL A N 1
ATOM 846 C CA . VAL A 1 104 ? 2.444 -7.905 -7.360 1.00 85.31 104 VAL A CA 1
ATOM 847 C C . VAL A 1 104 ? 1.073 -7.237 -7.324 1.00 85.31 104 VAL A C 1
ATOM 849 O O . VAL A 1 104 ? 0.053 -7.918 -7.463 1.00 85.31 104 VAL A O 1
ATOM 852 N N . LEU A 1 105 ? 1.045 -5.908 -7.184 1.00 86.38 105 LEU A N 1
ATOM 853 C CA . LEU A 1 105 ? -0.184 -5.127 -7.026 1.00 86.38 105 LEU A CA 1
ATOM 854 C C . LEU A 1 105 ? -1.137 -5.275 -8.220 1.00 86.38 105 LEU A C 1
ATOM 856 O O . LEU A 1 105 ? -2.348 -5.221 -8.032 1.00 86.38 105 LEU A O 1
ATOM 860 N N . ARG A 1 106 ? -0.624 -5.518 -9.434 1.00 82.25 106 ARG A N 1
ATOM 861 C CA . ARG A 1 106 ? -1.456 -5.756 -10.630 1.00 82.25 106 ARG A CA 1
ATOM 862 C C . ARG A 1 106 ? -2.189 -7.089 -10.622 1.00 82.25 106 ARG A C 1
ATOM 864 O O . ARG A 1 106 ? -3.197 -7.223 -11.306 1.00 82.25 106 ARG A O 1
ATOM 871 N N . THR A 1 107 ? -1.689 -8.071 -9.879 1.00 80.25 107 THR A N 1
ATOM 872 C CA . THR A 1 107 ? -2.348 -9.380 -9.760 1.00 80.25 107 THR A CA 1
ATOM 873 C C . THR A 1 107 ? -3.468 -9.392 -8.722 1.00 80.25 107 THR A C 1
ATOM 875 O O . THR A 1 107 ? -4.235 -10.354 -8.666 1.00 80.25 107 THR A O 1
ATOM 878 N N . LEU A 1 108 ? -3.559 -8.351 -7.887 1.00 83.94 108 LEU A N 1
ATOM 879 C CA . LEU A 1 108 ? -4.565 -8.255 -6.838 1.00 83.94 108 LEU A CA 1
ATOM 880 C C . LEU A 1 108 ? -5.905 -7.775 -7.418 1.00 83.94 108 LEU A C 1
ATOM 882 O O . LEU A 1 108 ? -5.922 -6.863 -8.250 1.00 83.94 108 LEU A O 1
ATOM 886 N N . PRO A 1 109 ? -7.046 -8.336 -6.978 1.00 81.81 109 PRO A N 1
ATOM 887 C CA . PRO A 1 109 ? -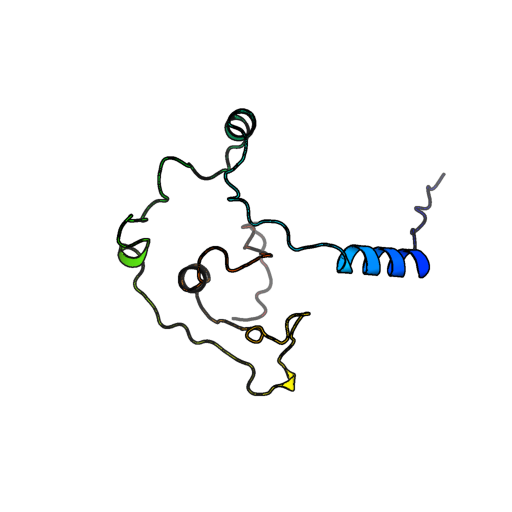8.353 -7.831 -7.377 1.00 81.81 109 PRO A CA 1
ATOM 888 C C . PRO A 1 109 ? -8.541 -6.372 -6.942 1.00 81.81 109 PRO A C 1
ATOM 890 O O . PRO A 1 109 ? -8.049 -5.947 -5.895 1.00 81.81 109 PRO A O 1
ATOM 893 N N . SER A 1 110 ? -9.294 -5.593 -7.717 1.00 80.19 110 SER A N 1
ATOM 894 C CA . SER A 1 110 ? -9.669 -4.236 -7.301 1.00 80.19 110 SER A CA 1
ATOM 895 C C . SER A 1 110 ? -10.527 -4.264 -6.032 1.00 80.19 110 SER A C 1
ATOM 897 O O . SER A 1 110 ? -11.320 -5.184 -5.854 1.00 80.19 110 SER A O 1
ATOM 899 N N . ASN A 1 111 ? -10.392 -3.240 -5.179 1.00 79.06 111 ASN A N 1
ATOM 900 C CA . ASN A 1 111 ? -11.145 -3.102 -3.921 1.00 79.06 111 ASN A CA 1
ATOM 901 C C . ASN A 1 111 ? -11.049 -4.342 -3.003 1.00 79.06 111 ASN A C 1
ATOM 903 O O . ASN A 1 111 ? -12.031 -4.738 -2.389 1.00 79.06 111 ASN A O 1
ATOM 907 N N . SER A 1 112 ? -9.878 -4.990 -2.961 1.00 81.94 112 SER A N 1
ATOM 908 C CA . SER A 1 112 ? -9.629 -6.186 -2.135 1.00 81.94 112 SER A CA 1
ATOM 909 C C . SER A 1 112 ? -8.802 -5.921 -0.876 1.00 81.94 112 SER A C 1
ATOM 911 O O . SER A 1 112 ? -8.572 -6.842 -0.100 1.00 81.94 112 SER A O 1
ATOM 913 N N . ILE A 1 113 ? -8.330 -4.684 -0.686 1.00 84.31 113 ILE A N 1
ATOM 914 C CA . ILE A 1 113 ? -7.453 -4.288 0.419 1.00 84.31 113 ILE A CA 1
ATOM 915 C C . ILE A 1 113 ? -8.093 -3.120 1.170 1.00 84.31 113 ILE A C 1
ATOM 917 O O . ILE A 1 113 ? -8.388 -2.087 0.562 1.00 84.31 113 ILE A O 1
ATOM 921 N N . ASP A 1 114 ? -8.263 -3.282 2.482 1.00 79.38 114 ASP A N 1
ATOM 922 C CA . ASP A 1 114 ? -8.872 -2.279 3.365 1.00 79.38 114 ASP A CA 1
ATOM 923 C C . ASP A 1 114 ? -7.861 -1.242 3.877 1.00 79.38 114 ASP A C 1
ATOM 925 O O . ASP A 1 114 ? -8.177 -0.058 4.003 1.00 79.38 114 ASP A O 1
ATOM 929 N N . LEU A 1 115 ? -6.625 -1.674 4.158 1.00 82.00 115 LEU A N 1
ATOM 930 C CA . LEU A 1 115 ? -5.565 -0.835 4.714 1.00 82.00 115 LEU A CA 1
ATOM 931 C C . LEU A 1 115 ? -4.234 -1.100 4.013 1.00 82.00 115 LEU A C 1
ATOM 933 O O . LEU A 1 115 ? -3.802 -2.240 3.866 1.00 82.00 115 LEU A O 1
ATOM 937 N N . ILE A 1 116 ? -3.558 -0.019 3.626 1.00 86.56 116 ILE A N 1
ATOM 938 C CA . ILE A 1 116 ? -2.219 -0.059 3.044 1.00 86.56 116 ILE A CA 1
ATOM 939 C C . ILE A 1 116 ? -1.291 0.767 3.930 1.00 86.56 116 ILE A C 1
ATOM 941 O O . ILE A 1 116 ? -1.502 1.965 4.117 1.00 86.56 116 ILE A O 1
ATOM 945 N N . TYR A 1 117 ? -0.239 0.129 4.432 1.00 89.38 117 TYR A N 1
ATOM 946 C CA . TYR A 1 117 ? 0.903 0.800 5.042 1.00 89.38 117 TYR A CA 1
ATOM 947 C C . TYR A 1 117 ? 2.120 0.619 4.134 1.00 89.38 117 TYR A C 1
ATOM 949 O O . TYR A 1 117 ? 2.409 -0.496 3.703 1.00 89.38 117 TYR A O 1
ATOM 957 N N . ILE A 1 118 ? 2.821 1.712 3.828 1.00 91.06 118 ILE A N 1
ATOM 958 C CA . ILE A 1 118 ? 4.036 1.694 3.010 1.00 91.06 118 ILE A CA 1
ATOM 959 C C . ILE A 1 118 ? 5.095 2.618 3.609 1.00 91.06 118 ILE A C 1
ATOM 961 O O . ILE A 1 118 ? 4.780 3.723 4.048 1.00 91.06 118 ILE A O 1
ATOM 965 N N . ASP A 1 119 ? 6.351 2.172 3.561 1.00 87.81 119 ASP A N 1
ATOM 966 C CA . ASP A 1 119 ? 7.538 2.952 3.927 1.00 87.81 119 ASP A CA 1
ATOM 967 C C . ASP A 1 119 ? 8.497 3.023 2.720 1.00 87.81 119 ASP A C 1
ATOM 969 O O . ASP A 1 119 ? 9.475 2.276 2.641 1.00 87.81 119 ASP A O 1
ATOM 973 N N . PRO A 1 120 ? 8.161 3.814 1.679 1.00 89.12 120 PRO A N 1
ATOM 974 C CA . PRO A 1 120 ? 8.947 3.863 0.452 1.00 89.12 120 PRO A CA 1
ATOM 975 C C . PRO A 1 120 ? 10.297 4.567 0.676 1.00 89.12 120 PRO A C 1
ATOM 977 O O . PRO A 1 120 ? 10.437 5.380 1.590 1.00 89.12 120 PRO A O 1
ATOM 980 N N . PRO A 1 121 ? 11.298 4.348 -0.197 1.00 84.50 121 PRO A N 1
ATOM 981 C CA . PRO A 1 121 ? 12.562 5.071 -0.112 1.00 84.50 121 PRO A CA 1
ATOM 982 C C . PRO A 1 121 ? 12.336 6.588 -0.220 1.00 84.50 121 PRO A C 1
ATOM 984 O O . PRO A 1 121 ? 11.850 7.095 -1.229 1.00 84.50 121 PRO A O 1
ATOM 987 N N . PHE A 1 122 ? 12.747 7.335 0.806 1.00 83.00 122 PHE A N 1
ATOM 988 C CA . PHE A 1 122 ? 12.549 8.791 0.879 1.00 83.00 122 PHE A CA 1
ATOM 989 C C . PHE A 1 122 ? 13.553 9.616 0.063 1.00 83.00 122 PHE A C 1
ATOM 991 O O . PHE A 1 122 ? 13.525 10.843 0.137 1.00 83.00 122 PHE A O 1
ATOM 998 N N . PHE A 1 123 ? 14.477 8.972 -0.664 1.00 78.38 123 PHE A N 1
ATOM 999 C CA . PHE A 1 123 ? 15.553 9.639 -1.414 1.00 78.38 123 PHE A CA 1
ATOM 1000 C C . PHE A 1 123 ? 16.291 10.719 -0.596 1.00 78.38 123 PHE A C 1
ATOM 1002 O O . PHE A 1 123 ? 16.648 11.780 -1.100 1.00 78.38 123 PHE A O 1
ATOM 1009 N N . SER A 1 124 ? 16.544 10.455 0.688 1.00 81.19 124 SER A N 1
ATOM 1010 C CA . SER A 1 124 ? 17.066 11.450 1.639 1.00 81.19 124 SER A CA 1
ATOM 1011 C C . SER A 1 124 ? 18.538 11.839 1.424 1.00 81.19 124 SER A C 1
ATOM 1013 O O . SER A 1 124 ? 19.076 12.638 2.191 1.00 81.19 124 SER A O 1
ATOM 1015 N N . GLY A 1 125 ? 19.217 11.249 0.432 1.00 78.69 125 GLY A N 1
ATOM 1016 C CA . GLY A 1 125 ? 20.650 11.434 0.176 1.00 78.69 125 GLY A CA 1
ATOM 1017 C C . GLY A 1 125 ? 21.565 10.848 1.259 1.00 78.69 125 GLY A C 1
ATOM 1018 O O . GLY A 1 125 ? 22.779 11.031 1.205 1.00 78.69 125 GLY A O 1
ATOM 1019 N N . ARG A 1 126 ? 21.002 10.153 2.254 1.00 82.25 126 ARG A N 1
ATOM 1020 C CA . ARG A 1 126 ? 21.757 9.518 3.336 1.00 82.25 126 ARG A CA 1
ATOM 1021 C C . ARG A 1 126 ? 22.212 8.126 2.916 1.00 82.25 126 ARG A C 1
ATOM 1023 O O . ARG A 1 126 ? 21.473 7.394 2.265 1.00 82.25 126 ARG A O 1
ATOM 1030 N N . GLN A 1 127 ? 23.420 7.761 3.332 1.00 76.31 127 GLN A N 1
ATOM 1031 C CA . GLN A 1 127 ? 23.906 6.389 3.239 1.00 76.31 127 GLN A CA 1
ATOM 1032 C C . GLN A 1 127 ? 23.279 5.592 4.384 1.00 76.31 127 GLN A C 1
ATOM 1034 O O . GLN A 1 127 ? 23.560 5.859 5.553 1.00 76.31 127 GLN A O 1
ATOM 1039 N N . TYR A 1 128 ? 22.389 4.662 4.054 1.00 75.69 128 TYR A N 1
ATOM 1040 C CA . TYR A 1 128 ? 21.848 3.709 5.016 1.00 75.69 128 TYR A CA 1
ATOM 1041 C C . TYR A 1 128 ? 22.676 2.430 4.948 1.00 75.69 128 TYR A C 1
ATOM 1043 O O . TYR A 1 128 ? 23.045 1.988 3.861 1.00 75.69 128 TYR A O 1
ATOM 1051 N N . ASN A 1 129 ? 22.959 1.830 6.103 1.00 74.69 129 ASN A N 1
ATOM 1052 C CA . ASN A 1 129 ? 23.577 0.511 6.140 1.00 74.69 129 ASN A CA 1
ATOM 1053 C C . ASN A 1 129 ? 22.589 -0.496 5.542 1.00 74.69 129 ASN A C 1
ATOM 1055 O O . ASN A 1 129 ? 21.518 -0.726 6.105 1.00 74.69 129 ASN A O 1
ATOM 1059 N N . VAL A 1 130 ? 22.940 -1.070 4.394 1.00 69.19 130 VAL A N 1
ATOM 1060 C CA . VAL A 1 130 ? 22.174 -2.147 3.766 1.00 69.19 130 VAL A CA 1
ATOM 1061 C C . VAL A 1 130 ? 22.513 -3.432 4.514 1.00 69.19 130 VAL A C 1
ATOM 1063 O O . VAL A 1 130 ? 23.645 -3.899 4.464 1.00 69.19 130 VAL A O 1
ATOM 1066 N N . ILE A 1 131 ? 21.550 -3.953 5.273 1.00 64.12 131 ILE A N 1
ATOM 1067 C CA . ILE A 1 131 ? 21.751 -5.123 6.147 1.00 64.12 131 ILE A CA 1
ATOM 1068 C C . ILE A 1 131 ? 21.485 -6.437 5.392 1.00 64.12 131 ILE A C 1
ATOM 1070 O O . ILE A 1 131 ? 21.941 -7.493 5.814 1.00 64.12 131 ILE A O 1
ATOM 1074 N N . TRP A 1 132 ? 20.798 -6.369 4.249 1.00 54.47 132 TRP A N 1
ATOM 1075 C CA . TRP A 1 132 ? 20.498 -7.515 3.395 1.00 54.47 132 TRP A CA 1
ATOM 1076 C C . TRP A 1 132 ? 20.705 -7.115 1.935 1.00 54.47 132 TRP A C 1
ATOM 1078 O O . TRP A 1 132 ? 20.000 -6.240 1.430 1.00 54.47 132 TRP A O 1
ATOM 1088 N N . GLY A 1 133 ? 21.706 -7.723 1.303 1.00 44.84 133 GLY A N 1
ATOM 1089 C CA . GLY A 1 133 ? 21.998 -7.669 -0.126 1.00 44.84 133 GLY A CA 1
ATOM 1090 C C . GLY A 1 133 ? 22.234 -9.079 -0.627 1.00 44.84 133 GLY A C 1
ATOM 1091 O O . GLY A 1 133 ? 22.919 -9.832 0.103 1.00 44.84 133 GLY A O 1
#